Protein AF-A0A6G8PZM6-F1 (afdb_monomer_lite)

Structure (mmCIF, N/CA/C/O backbone):
data_AF-A0A6G8PZM6-F1
#
_entry.id   AF-A0A6G8PZM6-F1
#
loop_
_atom_site.group_PDB
_atom_site.id
_atom_site.type_symbol
_atom_site.label_atom_id
_atom_site.label_alt_id
_atom_site.label_comp_id
_atom_site.label_asym_id
_atom_site.label_entity_id
_atom_site.label_seq_id
_atom_site.pdbx_PDB_ins_code
_atom_site.Cartn_x
_atom_site.Cartn_y
_atom_site.Cartn_z
_atom_site.occupancy
_atom_site.B_iso_or_equiv
_atom_site.auth_seq_id
_atom_site.auth_comp_id
_atom_site.auth_asym_id
_atom_site.auth_atom_id
_atom_site.pdbx_PDB_model_num
ATOM 1 N N . MET A 1 1 ? 2.799 18.090 -0.932 1.00 78.00 1 MET A N 1
ATOM 2 C CA . MET A 1 1 ? 1.493 17.506 -0.540 1.00 78.00 1 MET A CA 1
ATOM 3 C C . MET A 1 1 ? 0.796 18.483 0.392 1.00 78.00 1 MET A C 1
ATOM 5 O O . MET A 1 1 ? 1.464 18.995 1.278 1.00 78.00 1 MET A O 1
ATOM 9 N N . SER A 1 2 ? -0.487 18.782 0.172 1.00 94.38 2 SER A N 1
ATOM 10 C CA . SER A 1 2 ? -1.232 19.732 1.012 1.00 94.38 2 SER A CA 1
ATOM 11 C C . SER A 1 2 ? -1.489 19.177 2.418 1.00 94.38 2 SER A C 1
ATOM 13 O O . SER A 1 2 ? -1.614 17.962 2.597 1.00 94.38 2 SER A O 1
ATOM 15 N N . ALA A 1 3 ? -1.631 20.070 3.402 1.00 94.19 3 ALA A N 1
ATOM 16 C CA . ALA A 1 3 ? -2.037 19.711 4.763 1.00 94.19 3 ALA A CA 1
ATOM 17 C C . ALA A 1 3 ? -3.367 18.932 4.781 1.00 94.19 3 ALA A C 1
ATOM 19 O O . ALA A 1 3 ? -3.469 17.903 5.440 1.00 94.19 3 ALA A O 1
ATOM 20 N N . ALA A 1 4 ? -4.340 19.341 3.960 1.00 95.38 4 ALA A N 1
ATOM 21 C CA . ALA A 1 4 ? -5.623 18.649 3.826 1.00 95.38 4 ALA A CA 1
ATOM 22 C C . ALA A 1 4 ? -5.487 17.188 3.357 1.00 95.38 4 ALA A C 1
ATOM 24 O O . ALA A 1 4 ? -6.208 16.313 3.829 1.00 95.38 4 ALA A O 1
ATOM 25 N N . ARG A 1 5 ? -4.540 16.896 2.452 1.00 93.56 5 ARG A N 1
ATOM 26 C CA . ARG A 1 5 ? -4.311 15.523 1.982 1.00 93.56 5 ARG A CA 1
ATOM 27 C C . ARG A 1 5 ? -3.643 14.671 3.059 1.00 93.56 5 ARG A C 1
ATOM 29 O O . ARG A 1 5 ? -4.024 13.518 3.226 1.00 93.56 5 ARG A O 1
ATOM 36 N N . ARG A 1 6 ? -2.704 15.255 3.813 1.00 93.19 6 ARG A N 1
ATOM 37 C CA . ARG A 1 6 ? -2.103 14.613 4.993 1.00 93.19 6 ARG A CA 1
ATOM 38 C C . ARG A 1 6 ? -3.173 14.247 6.023 1.00 93.19 6 ARG A C 1
ATOM 40 O O . ARG A 1 6 ? -3.200 13.107 6.472 1.00 93.19 6 ARG A O 1
ATOM 47 N N . GLU A 1 7 ? -4.060 15.179 6.357 1.00 94.56 7 GLU A N 1
ATOM 48 C CA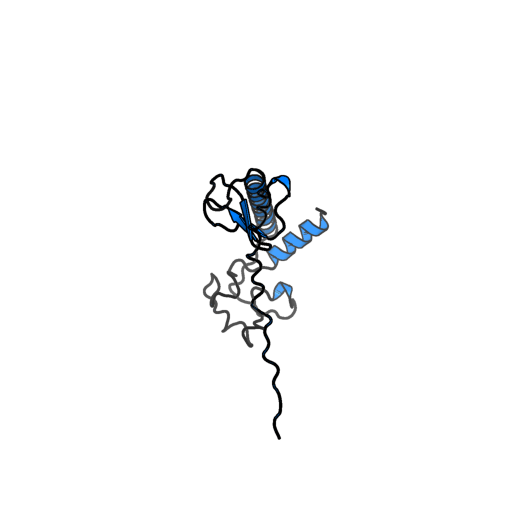 . GLU A 1 7 ? -5.126 14.947 7.339 1.00 94.56 7 GLU A CA 1
ATOM 49 C C . GLU A 1 7 ? -6.091 13.839 6.888 1.00 94.56 7 GLU A C 1
ATOM 51 O O . GLU A 1 7 ? -6.446 12.955 7.667 1.00 94.56 7 GLU A O 1
ATOM 56 N N . ALA A 1 8 ? -6.464 13.825 5.605 1.00 92.88 8 ALA A N 1
ATOM 57 C CA . ALA A 1 8 ? -7.317 12.780 5.044 1.00 92.88 8 ALA A CA 1
ATOM 58 C C . ALA A 1 8 ? -6.674 11.379 5.111 1.00 92.88 8 ALA A C 1
ATOM 60 O O . ALA A 1 8 ? -7.365 10.396 5.380 1.00 92.88 8 ALA A O 1
ATOM 61 N N . GLU A 1 9 ? -5.359 11.273 4.891 1.00 92.31 9 GLU A N 1
ATOM 62 C CA . GLU A 1 9 ? -4.617 10.011 5.017 1.00 92.31 9 GLU A CA 1
ATOM 63 C C . GLU A 1 9 ? -4.588 9.501 6.463 1.00 92.31 9 GLU A C 1
ATOM 65 O O . GLU A 1 9 ? -4.847 8.318 6.692 1.00 92.31 9 GLU A O 1
ATOM 70 N N . ILE A 1 10 ? -4.331 10.391 7.430 1.00 93.75 10 ILE A N 1
ATOM 71 C CA . ILE A 1 10 ? -4.345 10.064 8.866 1.00 93.75 10 ILE A CA 1
ATOM 72 C C . ILE A 1 10 ? -5.732 9.556 9.265 1.00 93.75 10 ILE A C 1
ATOM 74 O O . ILE A 1 10 ? -5.859 8.455 9.804 1.00 93.75 10 ILE A O 1
ATOM 78 N N . ARG A 1 11 ? -6.788 10.297 8.903 1.00 91.75 11 ARG A N 1
ATOM 79 C CA . ARG A 1 11 ? -8.176 9.917 9.197 1.00 91.75 11 ARG A CA 1
ATOM 80 C C . ARG A 1 11 ? -8.541 8.554 8.609 1.00 91.75 11 ARG A C 1
ATOM 82 O O . ARG A 1 11 ? -9.194 7.754 9.274 1.00 91.75 11 ARG A O 1
ATOM 89 N N . LYS A 1 12 ? -8.103 8.259 7.381 1.00 89.50 12 LYS A N 1
ATOM 90 C CA . LYS A 1 12 ? -8.333 6.952 6.749 1.00 89.50 12 LYS A CA 1
ATOM 91 C C . LYS A 1 12 ? -7.676 5.815 7.538 1.00 89.50 12 LYS A C 1
ATOM 93 O O . LYS A 1 12 ? -8.259 4.739 7.645 1.00 89.50 12 LYS A O 1
ATOM 98 N N . HIS A 1 13 ? -6.484 6.038 8.090 1.00 90.44 13 HIS A N 1
ATOM 99 C CA . HIS A 1 13 ? -5.798 5.035 8.902 1.00 90.44 13 HIS A CA 1
ATOM 100 C C . HIS A 1 13 ? -6.497 4.811 10.253 1.00 90.44 13 HIS A C 1
ATOM 102 O O . HIS A 1 13 ? -6.721 3.665 10.631 1.00 90.44 13 HIS A O 1
ATOM 108 N N . GLN A 1 14 ? -6.953 5.879 10.918 1.00 91.56 14 GLN A N 1
ATOM 109 C CA . GLN A 1 14 ? -7.739 5.800 12.163 1.00 91.56 14 GLN A CA 1
ATOM 110 C C . GLN A 1 14 ? -9.046 5.007 12.019 1.00 91.56 14 GLN A C 1
ATOM 112 O O . GLN A 1 14 ? -9.564 4.459 12.987 1.00 91.56 14 GLN A O 1
ATOM 117 N N . GLN A 1 15 ? -9.603 4.931 10.811 1.00 87.50 15 GLN A N 1
ATOM 118 C CA . GLN A 1 15 ? -10.837 4.190 10.544 1.00 87.50 15 GLN A CA 1
ATOM 119 C C . GLN A 1 15 ? -10.610 2.699 10.262 1.00 87.50 15 GLN A C 1
ATOM 121 O O . GLN A 1 15 ? -11.580 1.964 10.078 1.00 87.50 15 GLN A O 1
ATOM 126 N N . LYS A 1 16 ? -9.356 2.235 10.230 1.00 87.44 16 LYS A N 1
ATOM 127 C CA . LYS A 1 16 ? -9.013 0.838 9.971 1.00 87.44 16 LYS A CA 1
ATOM 128 C C . LYS A 1 16 ? -8.702 0.118 11.280 1.00 87.44 16 LYS A C 1
ATOM 130 O O . LYS A 1 16 ? -7.815 0.522 12.022 1.00 87.44 16 LYS A O 1
ATOM 135 N N . CYS A 1 17 ? -9.400 -0.984 11.539 1.00 91.19 17 CYS A N 1
ATOM 136 C CA . CYS A 1 17 ? -9.108 -1.824 12.699 1.00 91.19 17 CYS A CA 1
ATOM 137 C C . CYS A 1 17 ? -7.704 -2.458 12.590 1.00 91.19 17 CYS A C 1
ATOM 139 O O . CYS A 1 17 ? -7.363 -3.040 11.558 1.00 91.19 17 CYS A O 1
ATOM 141 N N . LEU A 1 18 ? -6.918 -2.414 13.667 1.00 92.50 18 LEU A N 1
ATOM 142 C CA . LEU A 1 18 ? -5.561 -2.972 13.768 1.00 92.50 18 LEU A CA 1
ATOM 143 C C . LEU A 1 18 ? -5.519 -4.504 13.653 1.00 92.50 18 LEU A C 1
ATOM 145 O O . LEU A 1 18 ? -4.511 -5.079 13.237 1.00 92.50 18 LEU A O 1
ATOM 149 N N . ASN A 1 19 ? -6.634 -5.169 13.963 1.00 93.81 19 ASN A N 1
ATOM 150 C CA . ASN A 1 19 ? -6.769 -6.618 13.828 1.00 93.81 19 ASN A CA 1
ATOM 151 C C . ASN A 1 19 ? -7.076 -7.064 12.389 1.00 93.81 19 ASN A C 1
ATOM 153 O O . ASN A 1 19 ? -6.992 -8.256 12.089 1.00 93.81 19 ASN A O 1
ATOM 157 N N . PHE A 1 20 ? -7.417 -6.137 11.487 1.00 92.00 20 PHE A N 1
ATOM 158 C CA . PHE A 1 20 ? -7.705 -6.456 10.091 1.00 92.00 20 PHE A CA 1
ATOM 159 C C . PHE A 1 20 ? -6.424 -6.794 9.317 1.00 92.00 20 PHE A C 1
ATOM 161 O O . PHE A 1 20 ? -5.548 -5.949 9.131 1.00 92.00 20 PHE A O 1
ATOM 168 N N . ASN A 1 21 ? -6.342 -8.024 8.811 1.00 93.00 21 ASN A N 1
ATOM 169 C CA . ASN A 1 21 ? -5.194 -8.566 8.073 1.00 93.00 21 ASN A CA 1
ATOM 170 C C . ASN A 1 21 ? -5.480 -8.796 6.575 1.00 93.00 21 ASN A C 1
ATOM 172 O O . ASN A 1 21 ? -4.573 -9.194 5.849 1.00 93.00 21 ASN A O 1
ATOM 176 N N . GLY A 1 22 ? -6.693 -8.500 6.096 1.00 87.88 22 GLY A N 1
ATOM 177 C CA . GLY A 1 22 ? -7.063 -8.561 4.678 1.00 87.88 22 GLY A CA 1
ATOM 178 C C . GLY A 1 22 ? -8.259 -9.470 4.409 1.00 87.88 22 GLY A C 1
ATOM 179 O O . GLY A 1 22 ? -8.448 -10.463 5.098 1.00 87.88 22 GLY A O 1
ATOM 180 N N . ILE A 1 23 ? -9.035 -9.140 3.372 1.00 84.12 23 ILE A N 1
ATOM 181 C CA . ILE A 1 23 ? -10.282 -9.839 2.998 1.00 84.12 23 ILE A CA 1
ATOM 182 C C . ILE A 1 23 ? -10.087 -11.276 2.494 1.00 84.12 23 ILE A C 1
ATOM 184 O O . ILE A 1 23 ? -11.058 -12.005 2.366 1.00 84.12 23 ILE A O 1
ATOM 188 N N . MET A 1 24 ? -8.853 -11.648 2.149 1.00 86.12 24 MET A N 1
ATOM 189 C CA . MET A 1 24 ? -8.517 -12.979 1.631 1.00 86.12 24 MET A CA 1
ATOM 190 C C . MET A 1 24 ? -8.237 -13.993 2.746 1.00 86.12 24 MET A C 1
ATOM 192 O O . MET A 1 24 ? -8.039 -15.163 2.446 1.00 86.12 24 MET A O 1
ATOM 196 N N . ASN A 1 25 ? -8.150 -13.546 4.002 1.00 89.06 25 ASN A N 1
ATOM 197 C CA . ASN A 1 25 ? -8.035 -14.441 5.150 1.00 89.06 25 ASN A CA 1
ATOM 198 C C . ASN A 1 25 ? -9.436 -14.725 5.679 1.00 89.06 25 ASN A C 1
ATOM 200 O O . ASN A 1 25 ? -10.258 -13.817 5.671 1.00 89.06 25 ASN A O 1
ATOM 204 N N . ASP A 1 26 ? -9.675 -15.914 6.222 1.00 89.81 26 ASP A N 1
ATOM 205 C CA . ASP A 1 26 ? -10.975 -16.249 6.824 1.00 89.81 26 ASP A CA 1
ATOM 206 C C . ASP A 1 26 ? -11.176 -15.547 8.178 1.00 89.81 26 ASP A C 1
ATOM 208 O O . ASP A 1 26 ? -12.295 -15.259 8.600 1.00 89.81 26 ASP A O 1
ATOM 212 N N . ARG A 1 27 ? -10.069 -15.238 8.870 1.00 92.38 27 ARG A N 1
ATOM 213 C CA . ARG A 1 27 ? -10.070 -14.677 10.226 1.00 92.38 27 ARG A CA 1
ATOM 214 C C . ARG A 1 27 ? -9.159 -13.471 10.374 1.00 92.38 27 ARG A C 1
ATOM 216 O O . ARG A 1 27 ? -8.075 -13.397 9.787 1.00 92.38 27 ARG A O 1
ATOM 223 N N . CYS A 1 28 ? -9.561 -12.561 11.256 1.00 93.25 28 CYS A N 1
ATOM 224 C CA . CYS A 1 28 ? -8.721 -11.449 11.691 1.00 93.25 28 CYS A CA 1
ATOM 225 C C . CYS A 1 28 ? -7.681 -11.888 12.740 1.00 93.25 28 CYS A C 1
ATOM 227 O O . CYS A 1 28 ? -7.720 -13.003 13.258 1.00 93.25 28 CYS A O 1
ATOM 229 N N . ARG A 1 29 ? -6.770 -10.983 13.123 1.00 94.94 29 ARG A N 1
ATOM 230 C CA . ARG A 1 29 ? -5.738 -11.257 14.148 1.00 94.94 29 ARG A CA 1
ATOM 231 C C . ARG A 1 29 ? -6.294 -11.534 15.548 1.00 94.94 29 ARG A C 1
ATOM 233 O O . ARG A 1 29 ? -5.620 -12.182 16.336 1.00 94.94 29 ARG A O 1
ATOM 240 N N . ALA A 1 30 ? -7.509 -11.076 15.845 1.00 94.31 30 ALA A N 1
ATOM 241 C CA . ALA A 1 30 ? -8.212 -11.382 17.092 1.00 94.31 30 ALA A CA 1
ATOM 242 C C . ALA A 1 30 ? -9.005 -12.705 17.029 1.00 94.31 30 ALA A C 1
ATOM 244 O O . ALA A 1 30 ? -9.769 -12.999 17.940 1.00 94.31 30 ALA A O 1
ATOM 245 N N . GLY A 1 31 ? -8.869 -13.484 15.947 1.00 93.25 31 GLY A N 1
ATOM 246 C CA . GLY A 1 31 ? -9.537 -14.777 15.783 1.00 93.25 31 GLY A CA 1
ATOM 247 C C . GLY A 1 31 ? -10.997 -14.701 15.334 1.00 93.25 31 GLY A C 1
ATOM 248 O O . GLY A 1 31 ? -11.627 -15.745 15.199 1.00 93.25 31 GLY A O 1
ATOM 249 N N . ILE A 1 32 ? -11.524 -13.499 15.074 1.00 88.44 32 ILE A N 1
ATOM 250 C CA . ILE A 1 32 ? -12.894 -13.316 14.584 1.00 88.44 32 ILE A CA 1
ATOM 251 C C . ILE A 1 32 ? -12.989 -13.800 13.147 1.00 88.44 32 ILE A C 1
ATOM 253 O O . ILE A 1 32 ? -12.242 -13.324 12.285 1.00 88.44 32 ILE A O 1
ATOM 257 N N . ASP A 1 33 ? -13.941 -14.696 12.924 1.00 88.25 33 ASP A N 1
ATOM 258 C CA . ASP A 1 33 ? -14.320 -15.190 11.614 1.00 88.25 33 ASP A CA 1
ATOM 259 C C . ASP A 1 33 ? -15.095 -14.122 10.840 1.00 88.25 33 ASP A C 1
ATOM 261 O O . ASP A 1 33 ? -16.055 -13.516 11.332 1.00 88.25 33 ASP A O 1
ATOM 265 N N . TYR A 1 34 ? -14.622 -13.821 9.637 1.00 84.31 34 TYR A N 1
ATOM 266 C CA . TYR A 1 34 ? -15.241 -12.808 8.801 1.00 84.31 34 TYR A CA 1
ATOM 267 C C . TYR A 1 34 ? -16.595 -13.252 8.256 1.00 84.31 34 TYR A C 1
ATOM 269 O O . TYR A 1 34 ? -17.445 -12.391 8.024 1.00 84.31 34 TYR A O 1
ATOM 277 N N . ASP A 1 35 ? -16.824 -14.553 8.103 1.00 82.50 35 ASP A N 1
ATOM 278 C CA . ASP A 1 35 ? -18.036 -15.102 7.498 1.00 82.50 35 ASP A CA 1
ATOM 279 C C . ASP A 1 35 ? -19.194 -15.088 8.492 1.00 82.50 35 ASP A C 1
ATOM 281 O O . ASP A 1 35 ? -20.324 -14.778 8.119 1.00 82.50 35 ASP A O 1
ATOM 285 N N . GLU A 1 36 ? -18.898 -15.309 9.773 1.00 80.88 36 GLU A N 1
ATOM 286 C CA . GLU A 1 36 ? -19.879 -15.203 10.859 1.00 80.88 36 GLU A CA 1
ATOM 287 C C . GLU A 1 36 ? -20.369 -13.761 11.068 1.00 80.88 36 GLU A C 1
ATOM 289 O O . GLU A 1 36 ? -21.509 -13.531 11.468 1.00 80.88 36 GLU A O 1
ATOM 294 N N . GLN A 1 37 ? -19.509 -12.772 10.804 1.00 73.31 37 GLN A N 1
ATOM 295 C CA . GLN A 1 37 ? -19.798 -11.358 11.065 1.00 73.31 37 GLN A CA 1
ATOM 296 C C . GLN A 1 37 ? -20.362 -10.618 9.854 1.00 73.31 37 GLN A C 1
ATOM 298 O O . GLN A 1 37 ? -21.194 -9.717 9.989 1.00 73.31 37 GLN A O 1
ATOM 303 N N . ALA A 1 38 ? -19.885 -10.950 8.658 1.00 66.62 38 ALA A N 1
ATOM 304 C CA . ALA A 1 38 ? -20.310 -10.300 7.437 1.00 66.62 38 ALA A CA 1
ATOM 305 C C . ALA A 1 38 ? -21.499 -11.046 6.842 1.00 66.62 38 ALA A C 1
ATOM 307 O O . ALA A 1 38 ? -21.361 -11.788 5.877 1.00 66.62 38 ALA A O 1
ATOM 308 N N . GLY A 1 39 ? -22.687 -10.820 7.405 1.00 62.56 39 GLY A N 1
ATOM 309 C CA . GLY A 1 39 ? -23.922 -11.309 6.799 1.00 62.56 39 GLY A CA 1
ATOM 310 C C . GLY A 1 39 ? -23.987 -10.925 5.312 1.00 62.56 39 GLY A C 1
ATOM 311 O O . GLY A 1 39 ? -23.944 -9.740 4.972 1.00 62.56 39 GLY A O 1
ATOM 312 N N . GLY A 1 40 ? -24.062 -11.926 4.432 1.00 67.44 40 GLY A N 1
ATOM 313 C CA . GLY A 1 40 ? -24.143 -11.753 2.980 1.00 67.44 40 GLY A CA 1
ATOM 314 C C . GLY A 1 40 ? -23.097 -12.551 2.184 1.00 67.44 40 GLY A C 1
ATOM 315 O O . GLY A 1 40 ? -22.229 -13.209 2.752 1.00 67.44 40 GLY A O 1
ATOM 316 N N . PRO A 1 41 ? -23.179 -12.521 0.842 1.00 66.94 41 PRO A N 1
ATOM 317 C CA . PRO A 1 41 ? -22.253 -13.238 -0.029 1.00 66.94 41 PRO A CA 1
ATOM 318 C C . PRO A 1 41 ? -20.840 -12.616 -0.003 1.00 66.94 41 PRO A C 1
ATOM 320 O O . PRO A 1 41 ? -20.715 -11.406 0.203 1.00 66.94 41 PRO A O 1
ATOM 323 N N . PRO A 1 42 ? -19.772 -13.390 -0.293 1.00 64.81 42 PRO A N 1
ATOM 324 C CA . PRO A 1 42 ? -18.369 -12.960 -0.198 1.00 64.81 42 PRO A CA 1
ATOM 325 C C . PRO A 1 42 ? -18.042 -11.602 -0.836 1.00 64.81 42 PRO A C 1
ATOM 327 O O . PRO A 1 42 ? -17.298 -10.813 -0.260 1.00 64.81 42 PRO A O 1
ATOM 330 N N . ALA A 1 43 ? -18.639 -11.296 -1.991 1.00 62.12 43 ALA A N 1
ATOM 331 C CA . ALA A 1 43 ? -18.408 -10.053 -2.732 1.00 62.12 43 ALA A CA 1
ATOM 332 C C . ALA A 1 43 ? -18.997 -8.792 -2.062 1.00 62.12 43 ALA A C 1
ATOM 334 O O . ALA A 1 43 ? -18.620 -7.678 -2.415 1.00 62.12 43 ALA A O 1
ATOM 335 N N . LEU A 1 44 ? -19.917 -8.960 -1.109 1.00 63.41 44 LEU A N 1
ATOM 336 C CA . LEU A 1 44 ? -20.623 -7.883 -0.405 1.00 63.41 44 LEU A CA 1
ATOM 337 C C . LEU A 1 44 ? -20.426 -7.963 1.115 1.00 63.41 44 LEU A C 1
ATOM 339 O O . LEU A 1 44 ? -21.192 -7.353 1.865 1.00 63.41 44 LEU A O 1
ATOM 343 N N . LYS A 1 45 ? -19.412 -8.709 1.579 1.00 67.38 45 LYS A N 1
ATOM 344 C CA . LYS A 1 45 ? -19.114 -8.861 3.004 1.00 67.38 45 LYS A CA 1
ATOM 345 C C . LYS A 1 45 ? -18.821 -7.500 3.633 1.00 67.38 45 LYS A C 1
ATOM 347 O O . LYS A 1 45 ? -17.759 -6.903 3.453 1.00 67.38 45 LYS A O 1
ATOM 352 N N . LYS A 1 46 ? -19.792 -7.005 4.397 1.00 67.94 46 LYS A N 1
ATOM 353 C CA . LYS A 1 46 ? -19.695 -5.770 5.174 1.00 67.94 46 LYS A CA 1
ATOM 354 C C . LYS A 1 46 ? -18.951 -6.053 6.473 1.00 67.94 46 LYS A C 1
ATOM 356 O O . LYS A 1 46 ? -19.556 -6.283 7.514 1.00 67.94 46 LYS A O 1
ATOM 361 N N . LEU A 1 47 ? -17.625 -6.083 6.388 1.00 73.25 47 LEU A N 1
ATOM 362 C CA . LEU A 1 47 ? -16.781 -6.417 7.529 1.00 73.25 47 LEU A CA 1
ATOM 363 C C . LEU A 1 47 ? -16.836 -5.305 8.584 1.00 73.25 47 LEU A C 1
ATOM 365 O O . LEU A 1 47 ? -16.518 -4.161 8.250 1.00 73.25 47 LEU A O 1
ATOM 369 N N . PRO A 1 48 ? -17.123 -5.617 9.862 1.00 67.69 48 PRO A N 1
ATOM 370 C CA . PRO A 1 48 ? -17.144 -4.636 10.951 1.00 67.69 48 PRO A CA 1
ATOM 371 C C . PRO A 1 48 ? -15.873 -3.791 11.043 1.00 67.69 48 PRO A C 1
ATOM 373 O O . PRO A 1 48 ? -15.921 -2.597 11.325 1.00 67.69 48 PRO A O 1
ATOM 376 N N . CYS A 1 49 ? -14.730 -4.395 10.708 1.00 74.56 49 CYS A N 1
ATOM 377 C CA . CYS A 1 49 ? -13.425 -3.741 10.661 1.00 74.56 49 CYS A CA 1
ATOM 378 C C . CYS A 1 49 ? -13.295 -2.636 9.594 1.00 74.56 49 CYS A C 1
ATOM 380 O O . CYS A 1 49 ? -12.321 -1.884 9.633 1.00 74.56 49 CYS A O 1
ATOM 382 N N . LEU A 1 50 ? -14.227 -2.573 8.637 1.00 69.50 50 LEU A N 1
ATOM 383 C CA . LEU A 1 50 ? -14.281 -1.614 7.530 1.00 69.50 50 LEU A CA 1
ATOM 384 C C . LEU A 1 50 ? -15.546 -0.733 7.573 1.00 69.50 50 LEU A C 1
ATOM 386 O O . LEU A 1 50 ? -15.615 0.256 6.841 1.00 69.50 50 LEU A O 1
ATOM 390 N N . LEU A 1 51 ? -16.530 -1.060 8.426 1.00 65.75 51 LEU A N 1
ATOM 391 C CA . LEU A 1 51 ? -17.847 -0.411 8.456 1.00 65.75 51 LEU A CA 1
ATOM 392 C C . LEU A 1 51 ? -17.783 1.080 8.810 1.00 65.75 51 LEU A C 1
ATOM 394 O O . LEU A 1 51 ? -18.485 1.864 8.182 1.00 65.75 51 LEU A O 1
ATOM 398 N N . ARG A 1 52 ? -16.868 1.519 9.689 1.00 62.56 52 ARG A N 1
ATOM 399 C CA . ARG A 1 52 ? -16.694 2.956 10.004 1.00 62.56 52 ARG A CA 1
ATOM 400 C C . ARG A 1 52 ? -16.345 3.832 8.793 1.00 62.56 52 ARG A C 1
ATOM 402 O O . ARG A 1 52 ? -16.556 5.040 8.851 1.00 62.56 52 ARG A O 1
ATOM 409 N N . MET A 1 53 ? -15.801 3.253 7.719 1.00 60.22 53 MET A N 1
ATOM 410 C CA . MET A 1 53 ? -15.509 3.983 6.479 1.00 60.22 53 MET A CA 1
ATOM 411 C C . MET A 1 53 ? -16.701 4.042 5.518 1.00 60.22 53 MET A C 1
ATOM 413 O O . MET A 1 53 ? -16.733 4.922 4.663 1.00 60.22 53 MET A O 1
ATOM 417 N N . GLN A 1 54 ? -17.624 3.082 5.599 1.00 65.19 54 GLN A N 1
ATOM 418 C CA . GLN A 1 54 ? -18.668 2.878 4.589 1.00 65.19 54 GLN A CA 1
ATOM 419 C C . GLN A 1 54 ? -20.063 3.256 5.086 1.00 65.19 54 GLN A C 1
ATOM 421 O O . GLN A 1 54 ? -20.890 3.677 4.286 1.00 65.19 54 GLN A O 1
ATOM 426 N N . ASP A 1 55 ? -20.326 3.082 6.380 1.00 67.31 55 ASP A N 1
ATOM 427 C CA . ASP A 1 55 ? -21.652 3.230 6.967 1.00 67.31 55 ASP A CA 1
ATOM 428 C C . ASP A 1 55 ? -21.518 3.505 8.481 1.00 67.31 55 ASP A C 1
ATOM 430 O O . ASP A 1 55 ? -21.474 2.567 9.283 1.00 67.31 55 ASP A O 1
ATOM 434 N N . PRO A 1 56 ? -21.353 4.778 8.891 1.00 64.12 56 PRO A N 1
ATOM 435 C CA . PRO A 1 56 ? -21.151 5.137 10.295 1.00 64.12 56 PRO A CA 1
ATOM 436 C C . PRO A 1 56 ? -22.357 4.799 11.185 1.00 64.12 56 PRO A C 1
ATOM 438 O O . PRO A 1 56 ? -22.167 4.599 12.385 1.00 64.12 56 PRO A O 1
ATOM 441 N N . ASP A 1 57 ? -23.554 4.681 10.604 1.00 62.22 57 ASP A N 1
ATOM 442 C CA . ASP A 1 57 ? -24.803 4.394 11.319 1.00 62.22 57 ASP A CA 1
ATOM 443 C C . ASP A 1 57 ? -25.026 2.887 11.520 1.00 62.22 57 ASP A C 1
ATOM 445 O O . ASP A 1 57 ? -25.775 2.457 12.399 1.00 62.22 57 ASP A O 1
ATOM 449 N N . ARG A 1 58 ? -24.326 2.046 10.749 1.00 62.28 58 ARG A N 1
ATOM 450 C CA . ARG A 1 58 ? -24.411 0.585 10.831 1.00 62.28 58 ARG A CA 1
ATOM 451 C C . ARG A 1 58 ? -23.299 0.036 11.713 1.00 62.28 58 ARG A C 1
ATOM 453 O O . ARG A 1 58 ? -22.363 -0.627 11.265 1.00 62.28 58 ARG A O 1
ATOM 460 N N . ALA A 1 59 ? -23.415 0.308 13.006 1.00 54.28 59 ALA A N 1
ATOM 461 C CA . ALA A 1 59 ? -22.505 -0.206 14.015 1.00 54.28 59 ALA A CA 1
ATOM 462 C C . ALA A 1 59 ? -22.776 -1.696 14.294 1.00 54.28 59 ALA A C 1
ATOM 464 O O . ALA A 1 59 ? -23.357 -2.051 15.317 1.00 54.28 59 ALA A O 1
ATOM 465 N N . VAL A 1 60 ? -22.307 -2.601 13.426 1.00 61.12 60 VAL A N 1
ATOM 466 C CA . VAL A 1 60 ? -21.947 -3.934 13.933 1.00 61.12 60 VAL A CA 1
ATOM 467 C C . VAL A 1 60 ? -20.702 -3.719 14.786 1.00 61.12 60 VAL A C 1
ATOM 469 O O . VAL A 1 60 ? -19.585 -3.602 14.279 1.00 61.12 60 VAL A O 1
ATOM 472 N N . ALA A 1 61 ? -20.918 -3.539 16.086 1.00 69.88 61 ALA A N 1
ATOM 473 C CA . ALA A 1 61 ? -19.857 -3.317 17.049 1.00 69.88 61 ALA A CA 1
ATOM 474 C C . ALA A 1 61 ? -19.117 -4.640 17.270 1.00 69.88 61 ALA A C 1
ATOM 476 O O . ALA A 1 61 ? -19.522 -5.479 18.067 1.00 69.88 61 ALA A O 1
ATOM 477 N N . CYS A 1 62 ? -18.031 -4.841 16.528 1.00 80.62 62 CYS A N 1
ATOM 478 C CA . CYS A 1 62 ? -17.095 -5.917 16.813 1.00 80.62 62 CYS A CA 1
ATOM 479 C C . CYS A 1 62 ? -16.399 -5.614 18.158 1.00 80.62 62 CYS A C 1
ATOM 481 O O . CYS A 1 62 ? -15.709 -4.595 18.252 1.00 80.62 62 CYS A O 1
ATOM 483 N N . PRO A 1 63 ? -16.548 -6.464 19.192 1.00 82.81 63 PRO A N 1
ATOM 484 C CA . PRO A 1 63 ? -16.010 -6.188 20.527 1.00 82.81 63 PRO A CA 1
ATOM 485 C C . PRO A 1 63 ? -14.477 -6.204 20.561 1.00 82.81 63 PRO A C 1
ATOM 487 O O . PRO A 1 63 ? -13.869 -5.566 21.412 1.00 82.81 63 PRO A O 1
ATOM 490 N N . SER A 1 64 ? -13.840 -6.892 19.611 1.00 89.25 64 SER A N 1
ATOM 491 C CA . SER A 1 64 ? -12.380 -6.917 19.457 1.00 89.25 64 SER A CA 1
ATOM 492 C C . SER A 1 64 ? -11.869 -5.869 18.463 1.00 89.25 64 SER A C 1
ATOM 494 O O . SER A 1 64 ? -10.722 -5.951 18.013 1.00 89.25 64 SER A O 1
ATOM 496 N N . ALA A 1 65 ? -12.703 -4.910 18.048 1.00 87.69 65 ALA A N 1
ATOM 497 C CA . ALA A 1 65 ? -12.263 -3.839 17.169 1.00 87.69 65 ALA A CA 1
ATOM 498 C C . ALA A 1 65 ? -11.367 -2.863 17.937 1.00 87.69 65 ALA A C 1
ATOM 500 O O . ALA A 1 65 ? -11.791 -2.240 18.906 1.00 87.69 65 ALA A O 1
ATOM 501 N N . HIS A 1 66 ? -10.137 -2.703 17.461 1.00 90.94 66 HIS A N 1
ATOM 502 C CA . HIS A 1 66 ? -9.176 -1.754 18.005 1.00 90.94 66 HIS A CA 1
ATOM 503 C C . HIS A 1 66 ? -8.711 -0.836 16.880 1.00 90.94 66 HIS A C 1
ATOM 505 O O . HIS A 1 66 ? -8.298 -1.320 15.826 1.00 90.94 66 HIS A O 1
ATOM 511 N N . TYR A 1 67 ? -8.822 0.473 17.078 1.00 90.88 67 TYR A N 1
ATOM 512 C CA . TYR A 1 67 ? -8.500 1.484 16.074 1.00 90.88 67 TYR A CA 1
ATOM 513 C C . TYR A 1 67 ? -7.301 2.298 16.548 1.00 90.88 67 TYR A C 1
ATOM 515 O O . TYR A 1 67 ? -7.240 2.593 17.741 1.00 90.88 67 TYR A O 1
ATOM 523 N N . PRO A 1 68 ? -6.377 2.668 15.646 1.00 93.12 68 PRO A N 1
ATOM 524 C CA . PRO A 1 68 ? -5.198 3.407 16.051 1.00 93.12 68 PRO A CA 1
ATOM 525 C C . PRO A 1 68 ? -5.566 4.815 16.515 1.00 93.12 68 PRO A C 1
ATOM 527 O O . PRO A 1 68 ? -6.493 5.442 15.981 1.00 93.12 68 PRO A O 1
ATOM 530 N N . THR A 1 69 ? -4.809 5.334 17.479 1.00 96.00 69 THR A N 1
ATOM 53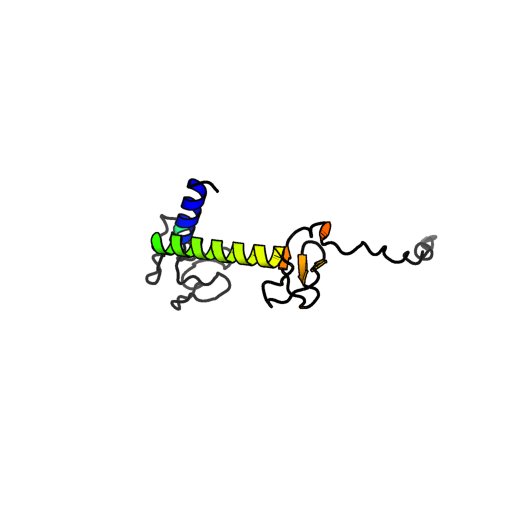1 C CA . THR A 1 69 ? -4.897 6.742 17.868 1.00 96.00 69 THR A CA 1
ATOM 532 C C . THR A 1 69 ? -4.414 7.647 16.732 1.00 96.00 69 THR A C 1
ATOM 534 O O . THR A 1 69 ? -3.910 7.199 15.696 1.00 96.00 69 THR A O 1
ATOM 537 N N . ARG A 1 70 ? -4.595 8.963 16.891 1.00 95.69 70 ARG A N 1
ATOM 538 C CA . ARG A 1 70 ? -4.072 9.931 15.919 1.00 95.69 70 ARG A CA 1
ATOM 539 C C . ARG A 1 70 ? -2.551 9.847 15.836 1.00 95.69 70 ARG A C 1
ATOM 541 O O . ARG A 1 70 ? -2.009 9.804 14.737 1.00 95.69 70 ARG A O 1
ATOM 548 N N . GLU A 1 71 ? -1.898 9.783 16.987 1.00 97.62 71 GLU A N 1
ATOM 549 C CA . GLU A 1 71 ? -0.448 9.707 17.129 1.00 97.62 71 GLU A CA 1
ATOM 550 C C . GLU A 1 71 ? 0.095 8.433 16.468 1.00 97.62 71 GLU A C 1
ATOM 552 O O . GLU A 1 71 ? 1.051 8.496 15.698 1.00 97.62 71 GLU A O 1
ATOM 557 N N . GLU A 1 72 ? -0.560 7.287 16.679 1.00 96.75 72 GLU A N 1
ATOM 558 C CA . GLU A 1 72 ? -0.193 6.024 16.026 1.00 96.75 72 GLU A CA 1
ATOM 559 C C . GLU A 1 72 ? -0.367 6.093 14.500 1.00 96.75 72 GLU A C 1
ATOM 561 O O . GLU A 1 72 ? 0.497 5.640 13.745 1.00 96.75 72 GLU A O 1
ATOM 566 N N . ALA A 1 73 ? -1.461 6.695 14.023 1.00 95.38 73 ALA A N 1
ATOM 567 C CA . ALA A 1 73 ? -1.712 6.877 12.596 1.00 95.38 73 ALA A CA 1
ATOM 568 C C . ALA A 1 73 ? -0.700 7.831 11.932 1.00 95.38 73 ALA A C 1
ATOM 570 O O . ALA A 1 73 ? -0.285 7.609 10.789 1.00 95.38 73 ALA A O 1
ATOM 571 N N . GLU A 1 74 ? -0.289 8.885 12.638 1.00 96.81 74 GLU A N 1
ATOM 572 C CA . GLU A 1 74 ? 0.758 9.809 12.200 1.00 96.81 74 GLU A CA 1
ATOM 573 C C . GLU A 1 74 ? 2.120 9.110 12.128 1.00 96.81 74 GLU A C 1
ATOM 575 O O . GLU A 1 74 ? 2.771 9.173 11.079 1.00 96.81 74 GLU A O 1
ATOM 580 N N . ALA A 1 75 ? 2.497 8.367 13.171 1.00 96.81 75 ALA A N 1
ATOM 581 C CA . ALA A 1 75 ? 3.733 7.589 13.207 1.00 96.81 75 ALA A CA 1
ATOM 582 C C . ALA A 1 75 ? 3.791 6.556 12.069 1.00 96.81 75 ALA A C 1
ATOM 584 O O . ALA A 1 75 ? 4.783 6.489 11.337 1.00 96.81 75 ALA A O 1
ATOM 585 N N . TRP A 1 76 ? 2.699 5.817 11.836 1.00 94.88 76 TRP A N 1
ATOM 586 C CA . TRP A 1 76 ? 2.607 4.854 10.735 1.00 94.88 76 TRP A CA 1
ATOM 587 C C . TRP A 1 76 ? 2.807 5.514 9.367 1.00 94.88 76 TRP A C 1
ATOM 589 O O . TRP A 1 76 ? 3.467 4.965 8.478 1.00 94.88 76 TRP A O 1
ATOM 599 N N . ARG A 1 77 ? 2.239 6.708 9.173 1.00 94.50 77 ARG A N 1
ATOM 600 C CA . ARG A 1 77 ? 2.380 7.458 7.923 1.00 94.50 77 ARG A CA 1
ATOM 601 C C . ARG A 1 77 ? 3.815 7.929 7.717 1.00 94.50 77 ARG A C 1
ATOM 603 O O . ARG A 1 77 ? 4.307 7.872 6.588 1.00 94.50 77 ARG A O 1
ATOM 610 N N . GLU A 1 78 ? 4.466 8.429 8.760 1.00 96.12 78 GLU A N 1
ATOM 611 C CA . GLU A 1 78 ? 5.858 8.878 8.696 1.00 96.12 78 GLU A CA 1
ATOM 612 C C . GLU A 1 78 ? 6.803 7.719 8.382 1.00 96.12 78 GLU A C 1
ATOM 614 O O . GLU A 1 78 ? 7.615 7.828 7.460 1.00 96.12 78 GLU A O 1
ATOM 619 N N . GLU A 1 79 ? 6.621 6.581 9.050 1.00 96.25 79 GLU A N 1
ATOM 620 C CA . GLU A 1 79 ? 7.344 5.345 8.760 1.00 96.25 79 GLU A CA 1
ATOM 621 C C . GLU A 1 79 ? 7.104 4.865 7.322 1.00 96.25 79 GLU A C 1
ATOM 623 O O . GLU A 1 79 ? 8.052 4.626 6.575 1.00 96.25 79 GLU A O 1
ATOM 628 N N . SER A 1 80 ? 5.846 4.803 6.882 1.00 93.94 80 SER A N 1
ATOM 629 C CA . SER A 1 80 ? 5.508 4.404 5.510 1.00 93.94 80 SER A CA 1
ATOM 630 C C . SER A 1 80 ? 6.122 5.349 4.474 1.00 93.94 80 SER A C 1
ATOM 632 O O . SER A 1 80 ? 6.639 4.910 3.448 1.00 93.94 80 SER A O 1
ATOM 634 N N . SER A 1 81 ? 6.116 6.655 4.749 1.00 93.81 81 SER A N 1
ATOM 635 C CA . SER A 1 81 ? 6.729 7.668 3.882 1.00 93.81 81 SER A CA 1
ATOM 636 C C . SER A 1 81 ? 8.251 7.539 3.842 1.00 93.81 81 SER A C 1
ATOM 638 O O . SER A 1 81 ? 8.863 7.800 2.807 1.00 93.81 81 SER A O 1
ATOM 640 N N . ARG A 1 82 ? 8.880 7.145 4.954 1.00 96.88 82 ARG A N 1
ATOM 641 C CA . ARG A 1 82 ? 10.306 6.815 5.003 1.00 96.88 82 ARG A CA 1
ATOM 642 C C . ARG A 1 82 ? 10.603 5.595 4.127 1.00 96.88 82 ARG A C 1
ATOM 644 O O . ARG A 1 82 ? 11.394 5.731 3.202 1.00 96.88 82 ARG A O 1
ATOM 651 N N . HIS A 1 83 ? 9.895 4.481 4.314 1.00 94.69 83 HIS A N 1
ATOM 652 C CA . HIS A 1 83 ? 10.113 3.265 3.518 1.00 94.69 83 HIS A CA 1
ATOM 653 C C . HIS A 1 83 ? 9.862 3.476 2.018 1.00 94.69 83 HIS A C 1
ATOM 655 O O . HIS A 1 83 ? 10.621 2.973 1.195 1.00 94.69 83 HIS A O 1
ATOM 661 N N . ILE A 1 84 ? 8.839 4.249 1.632 1.00 94.56 84 ILE A N 1
ATOM 662 C CA . ILE A 1 84 ? 8.591 4.575 0.216 1.00 94.56 84 ILE A CA 1
ATOM 663 C C . ILE A 1 84 ? 9.748 5.392 -0.373 1.00 94.56 84 ILE A C 1
ATOM 665 O O . ILE A 1 84 ? 10.133 5.150 -1.516 1.00 94.56 84 ILE A O 1
ATOM 669 N N . ARG A 1 85 ? 10.304 6.350 0.383 1.00 95.50 85 ARG A N 1
ATOM 670 C CA . ARG A 1 85 ? 11.463 7.140 -0.064 1.00 95.50 85 ARG A CA 1
ATOM 671 C C . ARG A 1 85 ? 12.704 6.273 -0.223 1.00 95.50 85 ARG A C 1
ATOM 673 O O . ARG A 1 85 ? 13.297 6.295 -1.293 1.00 95.50 85 ARG A O 1
ATOM 680 N N . GLU A 1 86 ? 13.033 5.466 0.781 1.00 94.81 86 GLU A N 1
ATOM 681 C CA . GLU A 1 86 ? 14.167 4.534 0.731 1.00 94.81 86 GLU A CA 1
ATOM 682 C C . GLU A 1 86 ? 14.044 3.576 -0.460 1.00 94.81 86 GLU A C 1
ATOM 684 O O . GLU A 1 86 ? 14.975 3.421 -1.250 1.00 94.81 86 GLU A O 1
ATOM 689 N N . TRP A 1 87 ? 12.855 3.002 -0.653 1.00 94.81 87 TRP A N 1
ATOM 690 C CA . TRP A 1 87 ? 12.553 2.153 -1.799 1.00 94.81 87 TRP A CA 1
ATOM 691 C C . TRP A 1 87 ? 12.751 2.898 -3.128 1.00 94.81 87 TRP A C 1
ATOM 693 O O . TRP A 1 87 ? 13.378 2.374 -4.048 1.00 94.81 87 TRP A O 1
ATOM 703 N N . ALA A 1 88 ? 12.264 4.138 -3.237 1.00 93.12 88 ALA A N 1
ATOM 704 C CA . ALA A 1 88 ? 12.400 4.942 -4.450 1.00 93.12 88 ALA A CA 1
ATOM 705 C C . ALA A 1 88 ? 13.861 5.326 -4.736 1.00 93.12 88 ALA A C 1
ATOM 707 O O . ALA A 1 88 ? 14.261 5.359 -5.898 1.00 93.12 88 ALA A O 1
ATOM 708 N N . GLU A 1 89 ? 14.666 5.577 -3.704 1.00 94.50 89 GLU A N 1
ATOM 709 C CA . GLU A 1 89 ? 16.099 5.866 -3.815 1.00 94.50 89 GLU A CA 1
ATOM 710 C C . GLU A 1 89 ? 16.907 4.636 -4.247 1.00 94.50 89 GLU A C 1
ATOM 712 O O . GLU A 1 89 ? 17.777 4.736 -5.114 1.00 94.50 89 GLU A O 1
ATOM 717 N N . GLU A 1 90 ? 16.619 3.458 -3.690 1.00 93.75 90 GLU A N 1
ATOM 718 C CA . GLU A 1 90 ? 17.212 2.185 -4.125 1.00 93.75 90 GLU A CA 1
ATOM 719 C C . GLU A 1 90 ? 16.920 1.910 -5.600 1.00 93.75 90 GLU A C 1
ATOM 721 O O . GLU A 1 90 ? 17.834 1.674 -6.395 1.00 93.75 90 GLU A O 1
ATOM 726 N N . VAL A 1 91 ? 15.653 2.047 -5.987 1.00 92.25 91 VAL A N 1
ATOM 727 C CA . VAL A 1 91 ? 15.208 1.952 -7.376 1.00 92.25 91 VAL A CA 1
ATOM 728 C C . VAL A 1 91 ? 15.922 3.026 -8.218 1.00 92.25 91 VAL A C 1
ATOM 730 O O . VAL A 1 91 ? 16.542 2.719 -9.234 1.00 92.25 91 VAL A O 1
ATOM 733 N N . GLY A 1 92 ? 15.993 4.282 -7.785 1.00 90.81 92 GLY A N 1
ATOM 734 C CA . GLY A 1 92 ? 16.763 5.329 -8.472 1.00 90.81 92 GLY A CA 1
ATOM 735 C C . GLY A 1 92 ? 18.200 4.901 -8.802 1.00 90.81 92 GLY A C 1
ATOM 736 O O . GLY A 1 92 ? 18.615 4.980 -9.966 1.00 90.81 92 GLY A O 1
ATOM 737 N N . ARG A 1 93 ? 18.895 4.325 -7.813 1.00 91.88 93 ARG A N 1
ATOM 738 C CA . ARG A 1 93 ? 20.279 3.829 -7.901 1.00 91.88 93 ARG A CA 1
ATOM 739 C C . ARG A 1 93 ? 20.467 2.550 -8.719 1.00 91.88 93 ARG A C 1
ATOM 741 O O . ARG A 1 93 ? 21.598 2.208 -9.030 1.00 91.88 93 ARG A O 1
ATOM 748 N N . GLY A 1 94 ? 19.396 1.862 -9.114 1.00 90.81 94 GLY A N 1
ATOM 749 C CA . GLY A 1 94 ? 19.506 0.591 -9.839 1.00 90.81 94 GLY A CA 1
ATOM 750 C C . GLY A 1 94 ? 19.556 -0.648 -8.939 1.00 90.81 94 GLY A C 1
ATOM 751 O O . GLY A 1 94 ? 19.727 -1.753 -9.452 1.00 90.81 94 GLY A O 1
ATOM 752 N N . VAL A 1 95 ? 19.349 -0.480 -7.633 1.00 94.69 95 VAL A N 1
ATOM 753 C CA . VAL A 1 95 ? 19.352 -1.557 -6.639 1.00 94.69 95 VAL A CA 1
ATOM 754 C C . VAL A 1 95 ? 17.977 -2.221 -6.606 1.00 94.69 95 VAL A C 1
ATOM 756 O O . VAL A 1 95 ? 16.943 -1.551 -6.569 1.00 94.69 95 VAL A O 1
ATOM 759 N N . CYS A 1 96 ? 17.933 -3.554 -6.590 1.00 94.88 96 CYS A N 1
ATOM 760 C CA . CYS A 1 96 ? 16.687 -4.278 -6.369 1.00 94.88 96 CYS A CA 1
ATOM 761 C C . CYS A 1 96 ? 16.242 -4.137 -4.899 1.00 94.88 96 CYS A C 1
ATOM 763 O O . CYS A 1 96 ? 16.948 -4.626 -4.018 1.00 94.88 96 CYS A O 1
ATOM 765 N N . PRO A 1 97 ? 15.054 -3.581 -4.603 1.00 93.50 97 PRO A N 1
ATOM 766 C CA . PRO A 1 97 ? 14.627 -3.332 -3.226 1.00 93.50 97 PRO A CA 1
ATOM 767 C C . PRO A 1 97 ? 14.345 -4.614 -2.426 1.00 93.50 97 PRO A C 1
ATOM 769 O O . PRO A 1 97 ? 14.410 -4.594 -1.201 1.00 93.50 97 PRO A O 1
ATOM 772 N N . ASN A 1 98 ? 14.082 -5.738 -3.105 1.00 93.75 98 ASN A N 1
ATOM 773 C CA . ASN A 1 98 ? 13.781 -7.018 -2.455 1.00 93.75 98 ASN A CA 1
ATOM 774 C C . ASN A 1 98 ? 15.040 -7.791 -2.041 1.00 93.75 98 ASN A C 1
ATOM 776 O O . ASN A 1 98 ? 15.074 -8.361 -0.959 1.00 93.75 98 ASN A O 1
ATOM 780 N N . CYS A 1 99 ? 16.069 -7.842 -2.896 1.00 94.50 99 CYS A N 1
ATOM 781 C CA . CYS A 1 99 ? 17.291 -8.616 -2.623 1.00 94.50 99 CYS A CA 1
ATOM 782 C C . CYS A 1 99 ? 18.547 -7.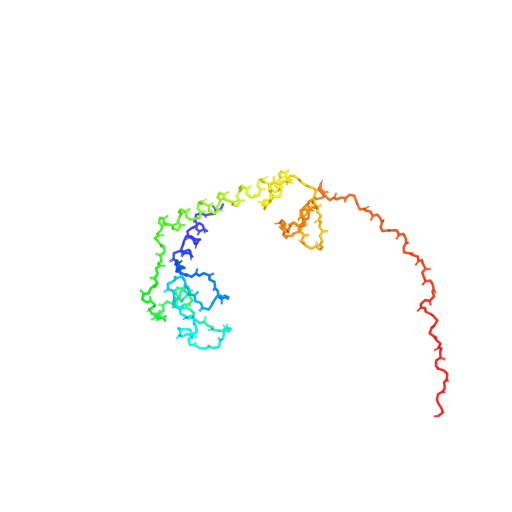763 -2.410 1.00 94.50 99 CYS A C 1
ATOM 784 O O . CYS A 1 99 ? 19.618 -8.323 -2.199 1.00 94.50 99 CYS A O 1
ATOM 786 N N . LYS A 1 100 ? 18.421 -6.432 -2.485 1.00 94.31 100 LYS A N 1
ATOM 787 C CA . LYS A 1 100 ? 19.488 -5.441 -2.266 1.00 94.31 100 LYS A CA 1
ATOM 788 C C . LYS A 1 100 ? 20.720 -5.621 -3.162 1.00 94.31 100 LYS A C 1
ATOM 790 O O . LYS A 1 100 ? 21.811 -5.191 -2.811 1.00 94.31 100 LYS A O 1
ATOM 795 N N . LYS A 1 101 ? 20.547 -6.251 -4.330 1.00 92.25 101 LYS A N 1
ATOM 796 C CA . LYS A 1 101 ? 21.598 -6.422 -5.344 1.00 92.25 101 LYS A CA 1
ATOM 797 C C . LYS A 1 101 ? 21.456 -5.386 -6.448 1.00 92.25 101 LYS A C 1
ATOM 799 O O . LYS A 1 101 ? 20.336 -5.115 -6.894 1.00 92.25 101 LYS A O 1
ATOM 804 N N . ASP A 1 102 ? 22.589 -4.887 -6.922 1.00 91.62 102 ASP A N 1
ATOM 805 C CA . ASP A 1 102 ? 22.663 -4.123 -8.162 1.00 91.62 102 ASP A CA 1
ATOM 806 C C . ASP A 1 102 ? 22.293 -5.014 -9.347 1.00 91.62 102 ASP A C 1
ATOM 808 O O . ASP A 1 102 ? 22.636 -6.200 -9.400 1.00 91.62 102 ASP A O 1
ATOM 812 N N . GLY A 1 103 ? 21.570 -4.456 -10.311 1.00 86.44 103 GLY A N 1
ATOM 813 C CA . GLY A 1 103 ? 21.198 -5.209 -11.495 1.00 86.44 103 GLY A CA 1
ATOM 814 C C . GLY A 1 103 ? 20.711 -4.334 -12.632 1.00 86.44 103 GLY A C 1
ATOM 815 O O . GLY A 1 103 ? 20.297 -3.190 -12.448 1.00 86.44 103 GLY A O 1
ATOM 816 N N . ARG A 1 104 ? 20.734 -4.908 -13.834 1.00 90.50 104 ARG A N 1
ATOM 817 C CA . ARG A 1 104 ? 20.065 -4.335 -15.003 1.00 90.50 104 ARG A CA 1
ATOM 818 C C . ARG A 1 104 ? 18.568 -4.571 -14.923 1.00 90.50 104 ARG A C 1
ATOM 820 O O . ARG A 1 104 ? 18.096 -5.495 -14.258 1.00 90.50 104 ARG A O 1
ATOM 827 N N . TRP A 1 105 ? 17.819 -3.685 -15.561 1.00 92.88 105 TRP A N 1
ATOM 828 C CA . TRP A 1 105 ? 16.368 -3.669 -15.481 1.00 92.88 105 TRP A CA 1
ATOM 829 C C . TRP A 1 105 ? 15.797 -4.092 -16.821 1.00 92.88 105 TRP A C 1
ATOM 831 O O . TRP A 1 105 ? 16.195 -3.576 -17.862 1.00 92.88 105 TRP A O 1
ATOM 841 N N . ARG A 1 106 ? 14.826 -4.998 -16.787 1.00 93.19 106 ARG A N 1
ATOM 842 C CA . ARG A 1 106 ? 14.124 -5.485 -17.969 1.00 93.19 106 ARG A CA 1
ATOM 843 C C . ARG A 1 106 ? 12.653 -5.142 -17.869 1.00 93.19 106 ARG A C 1
ATOM 845 O O . ARG A 1 106 ? 12.002 -5.448 -16.873 1.00 93.19 106 ARG A O 1
ATOM 852 N N . GLN A 1 107 ? 12.115 -4.538 -18.921 1.00 95.06 107 GLN A N 1
ATOM 853 C CA . GLN A 1 107 ? 10.687 -4.273 -19.030 1.00 95.06 107 GLN A CA 1
ATOM 854 C C . GLN A 1 107 ? 9.998 -5.380 -19.841 1.00 95.06 107 GLN A C 1
ATOM 856 O O . GLN A 1 107 ? 10.434 -5.715 -20.940 1.00 95.06 107 GLN A O 1
ATOM 861 N N . VAL A 1 108 ? 8.906 -5.928 -19.305 1.00 94.44 108 VAL A N 1
ATOM 862 C CA . VAL A 1 108 ? 8.000 -6.873 -19.973 1.00 94.44 108 VAL A CA 1
ATOM 863 C C . VAL A 1 108 ? 6.589 -6.289 -19.902 1.00 94.44 108 VAL A C 1
ATOM 865 O O . VAL A 1 108 ? 5.979 -6.215 -18.832 1.00 94.44 108 VAL A O 1
ATOM 868 N N . GLY A 1 109 ? 6.079 -5.797 -21.033 1.00 93.94 109 GLY A N 1
ATOM 869 C CA . GLY A 1 109 ? 4.834 -5.025 -21.064 1.00 93.94 109 GLY A CA 1
ATOM 870 C C . GLY A 1 109 ? 4.939 -3.760 -20.202 1.00 93.94 109 GLY A C 1
ATOM 871 O O . GLY A 1 109 ? 5.806 -2.920 -20.426 1.00 93.94 109 GLY A O 1
ATOM 872 N N . ARG A 1 110 ? 4.070 -3.621 -19.193 1.00 95.31 110 ARG A N 1
ATOM 873 C CA . ARG A 1 110 ? 4.124 -2.524 -18.203 1.00 95.31 110 ARG A CA 1
ATOM 874 C C . ARG A 1 110 ? 4.887 -2.885 -16.928 1.00 95.31 110 ARG A C 1
ATOM 876 O O . ARG A 1 110 ? 4.917 -2.081 -16.006 1.00 95.31 110 ARG A O 1
ATOM 883 N N . CYS A 1 111 ? 5.444 -4.083 -16.814 1.00 96.38 111 CYS A N 1
ATOM 884 C CA . CYS A 1 111 ? 6.125 -4.524 -15.601 1.00 96.38 111 CYS A CA 1
ATOM 885 C C . CYS A 1 111 ? 7.638 -4.419 -15.785 1.00 96.38 111 CYS A C 1
ATOM 887 O O . CYS A 1 111 ? 8.169 -4.840 -16.810 1.00 96.38 111 CYS A O 1
ATOM 889 N N . VAL A 1 112 ? 8.330 -3.871 -14.790 1.00 95.56 112 VAL A N 1
ATOM 890 C CA . VAL A 1 112 ? 9.792 -3.777 -14.771 1.00 95.56 112 VAL A CA 1
ATOM 891 C C . VAL A 1 112 ? 10.341 -4.753 -13.742 1.00 95.56 112 VAL A C 1
ATOM 893 O O . VAL A 1 112 ? 9.862 -4.798 -12.608 1.00 95.56 112 VAL A O 1
ATOM 896 N N . TYR A 1 113 ? 11.345 -5.524 -14.142 1.00 95.69 113 TYR A N 1
ATOM 897 C CA . TYR A 1 113 ? 11.985 -6.577 -13.363 1.00 95.69 113 TYR A CA 1
ATOM 898 C C . TYR A 1 113 ? 13.488 -6.321 -13.254 1.00 95.69 113 TYR A C 1
ATOM 900 O O . TYR A 1 113 ? 14.086 -5.743 -14.160 1.00 95.69 113 TYR A O 1
ATOM 908 N N . CYS A 1 114 ? 14.112 -6.783 -12.174 1.00 95.19 114 CYS A N 1
ATOM 909 C CA . CYS A 1 114 ? 15.570 -6.877 -12.105 1.00 95.19 114 CYS A CA 1
ATOM 910 C C . CYS A 1 114 ? 16.031 -8.153 -12.826 1.00 95.19 114 CYS A C 1
ATOM 912 O O . CYS A 1 114 ? 15.585 -9.244 -12.482 1.00 95.19 114 CYS A O 1
ATOM 914 N N . GLU A 1 115 ? 16.927 -8.037 -13.809 1.00 93.06 115 GLU A N 1
ATOM 915 C CA . GLU A 1 115 ? 17.419 -9.176 -14.601 1.00 93.06 115 GLU A CA 1
ATOM 916 C C . GLU A 1 115 ? 18.170 -10.205 -13.756 1.00 93.06 115 GLU A C 1
ATOM 918 O O . GLU A 1 115 ? 18.038 -11.401 -13.992 1.00 93.06 115 GLU A O 1
ATOM 923 N N . GLY A 1 116 ? 18.934 -9.750 -12.759 1.00 91.62 116 GLY A N 1
ATOM 924 C CA . GLY A 1 116 ? 19.788 -10.630 -11.960 1.00 91.62 116 GLY A CA 1
ATOM 925 C C . GLY A 1 116 ? 19.025 -11.535 -10.991 1.00 91.62 116 GLY A C 1
ATOM 926 O O . GLY A 1 116 ? 19.531 -12.587 -10.619 1.00 91.62 116 GLY A O 1
ATOM 927 N N . CYS A 1 117 ? 17.824 -11.139 -10.560 1.00 95.38 117 CYS A N 1
ATOM 928 C CA . CYS A 1 117 ? 17.045 -11.893 -9.569 1.00 95.38 117 CYS A CA 1
ATOM 929 C C . CYS A 1 117 ? 15.607 -12.211 -9.993 1.00 95.38 117 CYS A C 1
ATOM 931 O O . CYS A 1 117 ? 14.923 -12.945 -9.291 1.00 95.38 117 CYS A O 1
ATOM 933 N N . GLY A 1 118 ? 15.114 -11.645 -11.096 1.00 95.19 118 GLY A N 1
ATOM 934 C CA . GLY A 1 118 ? 13.748 -11.857 -11.577 1.00 95.19 118 GLY A CA 1
ATOM 935 C C . GLY A 1 118 ? 12.654 -11.172 -10.749 1.00 95.19 118 GLY A C 1
ATOM 936 O O . GLY A 1 118 ? 11.478 -11.285 -11.090 1.00 95.19 118 GLY A O 1
ATOM 937 N N . HIS A 1 119 ? 12.989 -10.433 -9.685 1.00 96.56 119 HIS A N 1
ATOM 938 C CA . HIS A 1 119 ? 11.989 -9.721 -8.893 1.00 96.56 119 HIS A CA 1
ATOM 939 C C . HIS A 1 119 ? 11.345 -8.588 -9.689 1.00 96.56 119 HIS A C 1
ATOM 941 O O . HIS A 1 119 ? 12.031 -7.775 -10.316 1.00 96.56 119 HIS A O 1
ATOM 947 N N . ARG A 1 120 ? 10.017 -8.495 -9.593 1.00 96.00 120 ARG A N 1
ATOM 948 C CA . ARG A 1 120 ? 9.267 -7.339 -10.081 1.00 96.00 120 ARG A CA 1
ATOM 949 C C . ARG A 1 120 ? 9.584 -6.130 -9.204 1.00 96.00 120 ARG A C 1
ATOM 951 O O . ARG A 1 120 ? 9.430 -6.197 -7.989 1.00 96.00 120 ARG A O 1
ATOM 958 N N . ILE A 1 121 ? 10.005 -5.040 -9.834 1.00 94.81 121 ILE A N 1
ATOM 959 C CA . ILE A 1 121 ? 10.357 -3.786 -9.169 1.00 94.81 121 ILE A CA 1
ATOM 960 C C . ILE A 1 121 ? 9.129 -2.880 -9.152 1.00 94.81 121 ILE A C 1
ATOM 962 O O . ILE A 1 121 ? 8.602 -2.590 -8.090 1.00 94.81 121 ILE A O 1
ATOM 966 N N . TYR A 1 122 ? 8.604 -2.493 -10.315 1.00 94.44 122 TYR A N 1
ATOM 967 C CA . TYR A 1 122 ? 7.433 -1.613 -10.394 1.00 94.44 122 TYR A CA 1
ATOM 968 C C . TYR A 1 122 ? 6.608 -1.838 -11.660 1.00 94.44 122 TYR A C 1
ATOM 970 O O . TYR A 1 122 ? 6.934 -2.668 -12.515 1.00 94.44 122 TYR A O 1
ATOM 978 N N . GLN A 1 123 ? 5.496 -1.109 -11.756 1.00 95.56 123 GLN A N 1
ATOM 979 C CA . GLN A 1 123 ? 4.641 -1.063 -12.935 1.00 95.56 123 GLN A CA 1
ATOM 980 C C . GLN A 1 123 ? 4.686 0.333 -13.556 1.00 95.56 123 GLN A C 1
ATOM 982 O O . GLN A 1 123 ? 4.454 1.322 -12.870 1.00 95.56 123 GLN A O 1
ATOM 987 N N . GLY A 1 124 ? 4.982 0.413 -14.847 1.00 93.75 124 GLY A N 1
ATOM 988 C CA . GLY A 1 124 ? 5.114 1.655 -15.590 1.00 93.75 124 GLY A CA 1
ATOM 989 C C . GLY A 1 124 ? 6.028 1.494 -16.797 1.00 93.75 124 GLY A C 1
ATOM 990 O O . GLY A 1 124 ? 6.242 0.390 -17.298 1.00 93.75 124 GLY A O 1
ATOM 991 N N . THR A 1 125 ? 6.568 2.618 -17.249 1.00 92.12 125 THR A N 1
ATOM 992 C CA . THR A 1 125 ? 7.525 2.669 -18.352 1.00 92.12 125 THR A CA 1
ATOM 993 C C . THR A 1 125 ? 8.923 2.838 -17.777 1.00 92.12 125 THR A C 1
ATOM 995 O O . THR A 1 125 ? 9.150 3.694 -16.923 1.00 92.12 125 THR A O 1
ATOM 998 N N . LEU A 1 126 ? 9.861 2.005 -18.221 1.00 90.06 126 LEU A N 1
ATOM 999 C CA . LEU A 1 126 ? 11.274 2.189 -17.920 1.00 90.06 126 LEU A CA 1
ATOM 1000 C C . LEU A 1 126 ? 11.727 3.521 -18.550 1.00 90.06 126 LEU A C 1
ATOM 1002 O O . LEU A 1 126 ? 11.381 3.761 -19.707 1.00 90.06 126 LEU A O 1
ATOM 1006 N N . PRO A 1 127 ? 12.434 4.411 -17.835 1.00 86.75 127 PRO A N 1
ATOM 1007 C CA . PRO A 1 127 ? 12.947 5.634 -18.446 1.00 86.75 127 PRO A CA 1
ATOM 1008 C C . PRO A 1 127 ? 13.895 5.283 -19.597 1.00 86.75 127 PRO A C 1
ATOM 1010 O O . PRO A 1 127 ? 14.615 4.287 -19.520 1.00 86.75 127 PRO A O 1
ATOM 1013 N N . ASP A 1 128 ? 13.897 6.091 -20.661 1.00 86.19 128 ASP A N 1
ATOM 1014 C CA . ASP A 1 128 ? 14.664 5.795 -21.882 1.00 86.19 128 ASP A CA 1
ATOM 1015 C C . ASP A 1 128 ? 16.162 5.626 -21.608 1.00 86.19 128 ASP A C 1
ATOM 1017 O O . ASP A 1 128 ? 16.795 4.760 -22.202 1.00 86.19 128 ASP A O 1
ATOM 1021 N N . SER A 1 129 ? 16.698 6.350 -20.621 1.00 83.81 129 SER A N 1
ATOM 1022 C CA . SER A 1 129 ? 18.087 6.223 -20.159 1.00 83.81 129 SER A CA 1
ATOM 1023 C C . SER A 1 129 ? 18.448 4.845 -19.596 1.00 83.81 129 SER A C 1
ATOM 1025 O O . SER A 1 129 ? 19.625 4.505 -19.534 1.00 83.81 129 SER A O 1
ATOM 1027 N N . LYS A 1 130 ? 17.457 4.055 -19.165 1.00 80.69 130 LYS A N 1
ATOM 1028 C CA . LYS A 1 130 ? 17.644 2.703 -18.620 1.00 80.69 130 LYS A CA 1
ATOM 1029 C C . LYS A 1 130 ? 17.161 1.608 -19.572 1.00 80.69 130 LYS A C 1
ATOM 1031 O O . LYS A 1 130 ? 17.313 0.432 -19.245 1.00 80.69 130 LYS A O 1
ATOM 1036 N N . LYS A 1 131 ? 16.556 1.952 -20.717 1.00 80.25 131 LYS A N 1
ATOM 1037 C CA . LYS A 1 131 ? 16.124 0.941 -21.687 1.00 80.25 131 LYS A CA 1
ATOM 1038 C C . LYS A 1 131 ? 17.355 0.297 -22.319 1.00 80.25 131 LYS A C 1
ATOM 1040 O O . LYS A 1 131 ? 18.252 1.022 -22.746 1.00 80.25 131 LYS A O 1
ATOM 1045 N N . PRO A 1 132 ? 17.406 -1.044 -22.416 1.00 75.75 132 PRO A N 1
ATOM 1046 C CA . PRO A 1 132 ? 18.405 -1.660 -23.269 1.00 75.75 132 PRO A CA 1
ATOM 1047 C C . PRO A 1 132 ? 18.225 -1.119 -24.696 1.00 75.75 132 PRO A C 1
ATOM 1049 O O . PRO A 1 132 ? 17.092 -0.789 -25.080 1.00 75.75 132 PRO A O 1
ATOM 1052 N N . PRO A 1 133 ? 19.310 -1.019 -25.486 1.00 77.06 133 PRO A N 1
ATOM 1053 C CA . PRO A 1 133 ? 19.184 -0.702 -26.900 1.00 77.06 133 PRO A CA 1
ATOM 1054 C C . PRO A 1 133 ? 18.151 -1.649 -27.508 1.00 77.06 133 PRO A C 1
ATOM 1056 O O . PRO A 1 133 ? 18.127 -2.842 -27.188 1.00 77.06 133 PRO A O 1
ATOM 1059 N N . ARG A 1 134 ? 17.242 -1.110 -28.328 1.00 74.25 134 ARG A N 1
ATOM 1060 C CA . ARG A 1 134 ? 16.280 -1.953 -29.036 1.00 74.25 134 ARG A CA 1
ATOM 1061 C C . ARG A 1 134 ? 17.098 -2.909 -29.893 1.00 74.25 134 ARG A C 1
ATOM 1063 O O . ARG A 1 134 ? 17.704 -2.476 -30.866 1.00 74.25 134 ARG A O 1
ATOM 1070 N N . HIS A 1 135 ? 17.132 -4.185 -29.520 1.00 68.81 135 HIS A N 1
ATOM 1071 C CA . HIS A 1 135 ? 17.513 -5.206 -30.475 1.00 68.81 135 HIS A CA 1
ATOM 1072 C C . HIS A 1 135 ? 16.462 -5.136 -31.570 1.00 68.81 135 HIS A C 1
ATOM 1074 O O . HIS A 1 135 ? 15.282 -5.379 -31.302 1.00 68.81 135 HIS A O 1
ATOM 1080 N N . GLU A 1 136 ? 16.875 -4.727 -32.770 1.00 65.00 136 GLU A N 1
ATOM 1081 C CA . GLU A 1 136 ? 16.059 -4.980 -33.943 1.00 65.00 136 GLU A CA 1
ATOM 1082 C C . GLU A 1 136 ? 15.759 -6.478 -33.916 1.00 65.00 136 GLU A C 1
ATOM 1084 O O . GLU A 1 136 ? 16.700 -7.281 -33.836 1.00 65.00 136 GLU A O 1
ATOM 1089 N N . PRO A 1 137 ? 14.474 -6.875 -33.844 1.00 75.31 137 PRO A N 1
ATOM 1090 C CA . PRO A 1 137 ? 14.157 -8.281 -33.968 1.00 75.31 137 PRO A CA 1
ATOM 1091 C C . PRO A 1 137 ? 14.805 -8.754 -35.272 1.00 75.31 137 PRO A C 1
ATOM 1093 O O . PRO A 1 137 ? 14.772 -8.005 -36.256 1.00 75.31 137 PRO A O 1
ATOM 1096 N N . PRO A 1 138 ? 15.426 -9.948 -35.294 1.00 74.88 138 PRO A N 1
ATOM 1097 C CA . PRO A 1 138 ? 15.955 -10.477 -36.541 1.00 74.88 138 PRO A CA 1
ATOM 1098 C C . PRO A 1 138 ? 14.839 -10.404 -37.588 1.00 74.88 138 PRO A C 1
ATOM 1100 O O . PRO A 1 138 ? 13.678 -10.638 -37.222 1.00 74.88 138 PRO A O 1
ATOM 1103 N N . PRO A 1 139 ? 15.151 -10.030 -38.846 1.00 77.12 139 PRO A N 1
ATOM 1104 C CA . PRO A 1 139 ? 14.142 -9.946 -39.889 1.00 77.12 139 PRO A CA 1
ATOM 1105 C C . PRO A 1 139 ? 13.346 -11.243 -39.849 1.00 77.12 139 PRO A C 1
ATOM 1107 O O . PRO A 1 139 ? 13.929 -12.330 -39.898 1.00 77.12 139 PRO A O 1
ATOM 1110 N N . LEU A 1 140 ? 12.027 -11.130 -39.653 1.00 74.94 140 LEU A N 1
ATOM 1111 C CA . LEU A 1 140 ? 11.175 -12.308 -39.670 1.00 74.94 140 LEU A CA 1
ATOM 1112 C C . LEU A 1 140 ? 11.460 -13.009 -40.999 1.00 74.94 140 LEU A C 1
ATOM 1114 O O . LEU A 1 140 ? 11.466 -12.320 -42.027 1.00 74.94 140 LEU A O 1
ATOM 1118 N N . PRO A 1 141 ? 11.740 -14.325 -41.008 1.00 74.44 141 PRO A N 1
ATOM 1119 C CA . PRO A 1 141 ? 11.861 -15.033 -42.267 1.00 74.44 141 PRO A CA 1
ATOM 1120 C C . PRO A 1 141 ? 10.576 -14.738 -43.031 1.00 74.44 141 PRO A C 1
ATOM 1122 O O . PRO A 1 141 ? 9.481 -14.987 -42.521 1.00 74.44 141 PRO A O 1
ATOM 1125 N N . PHE A 1 142 ? 10.716 -14.096 -44.191 1.00 69.62 142 PHE A N 1
ATOM 1126 C CA . PHE A 1 142 ? 9.603 -13.732 -45.052 1.00 69.62 142 PHE A CA 1
ATOM 1127 C C . PHE A 1 142 ? 8.968 -15.036 -45.527 1.00 69.62 142 PHE A C 1
ATOM 1129 O O . PHE A 1 142 ? 9.370 -15.621 -46.529 1.00 69.62 142 PHE A O 1
ATOM 1136 N N . ASN A 1 143 ? 8.043 -15.561 -44.730 1.00 65.38 143 ASN A N 1
ATOM 1137 C CA . ASN A 1 143 ? 7.405 -16.834 -44.987 1.00 65.38 143 ASN A CA 1
ATOM 1138 C C . ASN A 1 143 ? 6.254 -16.555 -45.956 1.00 65.38 143 ASN A C 1
ATOM 1140 O O . ASN A 1 143 ? 5.094 -16.455 -45.568 1.00 65.38 143 ASN A O 1
ATOM 1144 N N . SER A 1 144 ? 6.597 -16.385 -47.233 1.00 58.47 144 SER A N 1
ATOM 1145 C CA . SER A 1 144 ? 5.671 -16.115 -48.342 1.00 58.47 144 SER A CA 1
ATOM 1146 C C . SER A 1 144 ? 4.676 -17.249 -48.628 1.00 58.47 144 SER A C 1
ATOM 1148 O O . SER A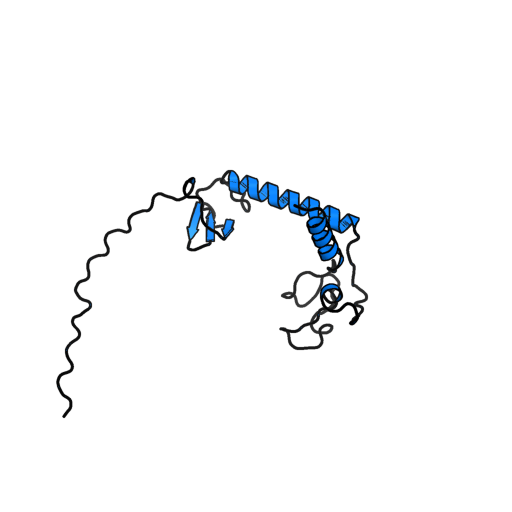 1 144 ? 3.894 -17.145 -49.563 1.00 58.47 144 SER A O 1
ATOM 1150 N N . ARG A 1 145 ? 4.679 -18.332 -47.839 1.00 60.47 145 ARG A N 1
ATOM 1151 C CA . ARG A 1 145 ? 3.899 -19.558 -48.078 1.00 60.47 145 ARG A CA 1
ATOM 1152 C C . ARG A 1 145 ? 2.540 -19.641 -47.371 1.00 60.47 145 ARG A C 1
ATOM 1154 O O . ARG A 1 145 ? 1.906 -20.684 -47.444 1.00 60.47 145 ARG A O 1
ATOM 1161 N N . PHE A 1 146 ? 2.080 -18.599 -46.678 1.00 60.03 146 PHE A N 1
ATOM 1162 C CA . PHE A 1 146 ? 0.838 -18.677 -45.883 1.00 60.03 146 PHE A CA 1
ATOM 1163 C C . PHE A 1 146 ? -0.444 -18.178 -46.575 1.00 60.03 146 PHE A C 1
ATOM 1165 O O . PHE A 1 146 ? -1.486 -18.138 -45.928 1.00 60.03 146 PHE A O 1
ATOM 1172 N N . TYR A 1 147 ? -0.412 -17.864 -47.876 1.00 60.94 147 TYR A N 1
ATOM 1173 C CA . TYR A 1 147 ? -1.616 -17.487 -48.635 1.00 60.94 147 TYR A CA 1
ATOM 1174 C C . TYR A 1 147 ? -1.737 -18.206 -49.985 1.00 60.94 147 TYR A C 1
ATOM 1176 O O . TYR A 1 147 ? -2.083 -17.583 -50.980 1.00 60.94 147 TYR A O 1
ATOM 1184 N N . ASP A 1 148 ? -1.508 -19.516 -50.027 1.00 62.91 148 ASP A N 1
ATOM 1185 C CA . ASP A 1 148 ? -2.155 -20.340 -51.053 1.00 62.91 148 ASP A CA 1
ATOM 1186 C C . ASP A 1 148 ? -3.432 -20.906 -50.426 1.00 62.91 148 ASP A C 1
ATOM 1188 O O . ASP A 1 148 ? -3.438 -21.995 -49.857 1.00 62.91 148 ASP A O 1
ATOM 1192 N N . VAL A 1 149 ? -4.505 -20.110 -50.444 1.00 70.12 149 VAL A N 1
ATOM 1193 C CA . VAL A 1 149 ? -5.857 -20.601 -50.152 1.00 70.12 149 VAL A CA 1
ATOM 1194 C C . VAL A 1 149 ? -6.315 -21.328 -51.420 1.00 70.12 149 VAL A C 1
ATOM 1196 O O . VAL A 1 149 ? -6.549 -20.654 -52.426 1.00 70.12 149 VAL A O 1
ATOM 1199 N N . PRO A 1 150 ? -6.402 -22.671 -51.446 1.00 66.88 150 PRO A N 1
ATOM 1200 C CA . PRO A 1 150 ? -6.958 -23.363 -52.599 1.00 66.88 150 PRO A CA 1
ATOM 1201 C C . PRO A 1 150 ? -8.409 -22.911 -52.775 1.00 66.88 150 PRO A C 1
ATOM 1203 O O . PRO A 1 150 ? -9.228 -23.052 -51.869 1.00 66.88 150 PRO A O 1
ATOM 1206 N N . GLY A 1 151 ? -8.701 -22.311 -53.930 1.00 68.31 151 GLY A N 1
ATOM 1207 C CA . GLY A 1 151 ? -10.044 -21.874 -54.282 1.00 68.31 151 GLY A CA 1
ATOM 1208 C C . GLY A 1 151 ? -10.996 -23.064 -54.302 1.00 68.31 151 GLY A C 1
ATOM 1209 O O . GLY A 1 151 ? -10.846 -23.971 -55.124 1.00 68.31 151 GLY A O 1
ATOM 1210 N N . GLU A 1 152 ? -11.974 -23.052 -53.400 1.00 63.72 152 GLU A N 1
ATOM 1211 C CA . GLU A 1 152 ? -13.113 -23.963 -53.435 1.00 63.72 152 GLU A CA 1
ATOM 1212 C C . GLU A 1 152 ? -13.889 -23.708 -54.730 1.00 63.72 152 GLU A C 1
ATOM 1214 O O . GLU A 1 152 ? -14.610 -22.722 -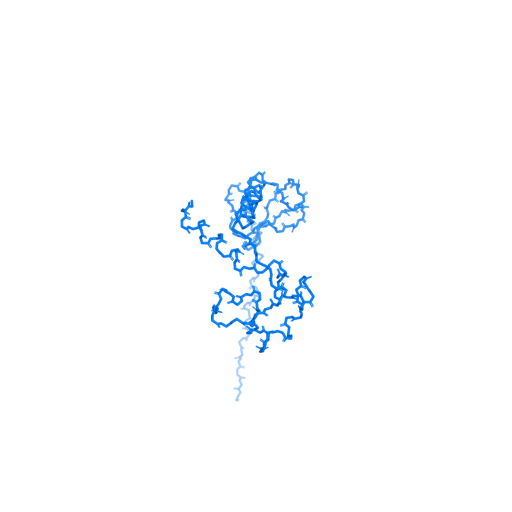54.888 1.00 63.72 152 GLU A O 1
ATOM 1219 N N . SER A 1 153 ? -13.679 -24.591 -55.700 1.00 65.69 153 SER A N 1
ATOM 1220 C CA . SER A 1 153 ? -14.442 -24.649 -56.935 1.00 65.69 153 SER A CA 1
ATOM 1221 C C . SER A 1 153 ? -15.551 -25.680 -56.759 1.00 65.69 153 SER A C 1
ATOM 1223 O O . SER A 1 153 ? -15.291 -26.874 -56.690 1.00 65.69 153 SER A O 1
ATOM 1225 N N . GLY A 1 154 ? -16.786 -25.179 -56.708 1.00 67.06 154 GLY A N 1
ATOM 1226 C CA . GLY A 1 154 ? -17.997 -25.898 -57.098 1.00 67.06 154 GLY A CA 1
ATOM 1227 C C . GLY A 1 154 ? -18.493 -26.984 -56.143 1.00 67.06 154 GLY A C 1
ATOM 1228 O O . GLY A 1 154 ? -18.022 -28.116 -56.175 1.00 67.06 154 GLY A O 1
ATOM 1229 N N . MET A 1 155 ? -19.564 -26.677 -55.408 1.00 57.69 155 MET A N 1
ATOM 1230 C CA . MET A 1 155 ? -20.573 -27.690 -55.088 1.00 57.69 155 MET A CA 1
ATOM 1231 C C . MET A 1 155 ? -21.755 -27.548 -56.068 1.00 57.69 155 MET A C 1
ATOM 1233 O O . MET A 1 155 ? -22.154 -26.410 -56.332 1.00 57.69 155 MET A O 1
ATOM 1237 N N . PRO A 1 156 ? -22.255 -28.663 -56.638 1.00 69.06 156 PRO A N 1
ATOM 1238 C CA . PRO A 1 156 ? -23.425 -28.708 -57.520 1.00 69.06 156 PRO A CA 1
ATOM 1239 C C . PRO A 1 156 ? -24.755 -28.493 -56.787 1.00 69.06 156 PRO A C 1
ATOM 1241 O O . PRO A 1 156 ? -24.819 -28.760 -55.565 1.00 69.06 156 PRO A O 1
#

Organism: NCBI:txid2653852

Foldseek 3Di:
DDPVVVVVQLVVQQLAFPQDPDLPDQATNVRDGQPVQQPDDSVRRCGLRNCVVPPVPPNPPDVNGDGDDSVRSNVVVVVVVVVVVVLVVCVVVQAQPPPRDHAQWDDDPQWIAGPVPRDTSDGHDDPPVRDDPPPPDPPDPPCVPPPPPPDDPDDD

Radius of gyration: 26.35 Å; chains: 1; bounding box: 48×48×78 Å

Sequence (156 aa):
MSAARREAEIRKHQQKCLNFNGIMNDRCRAGIDYDEQAGGPPALKKLPCLLRMQDPDRAVACPSAHYPTREEAEAWREESSRHIREWAEEVGRGVCPNCKKDGRWRQVGRCVYCEGCGHRIYQGTLPDSKKPPRHEPPPLPFNSRFYDVPGESGMP

pLDDT: mean 83.96, std 12.58, range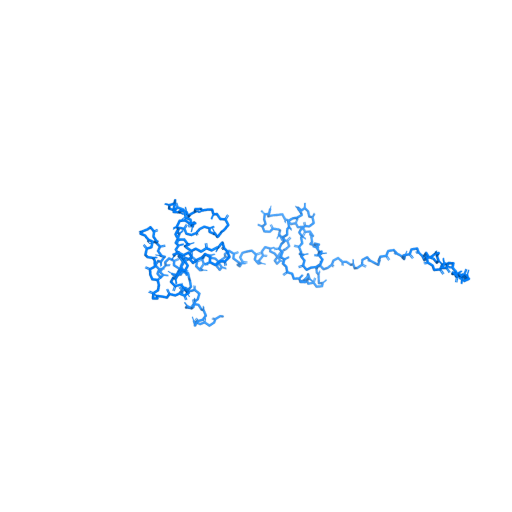 [54.28, 97.62]

Secondary structure (DSSP, 8-state):
--HHHHHHHHHHHHTS-TT---TTSSB-TT--BHHHHS-S-GGG---HHHHHHH-TT-----TT-----HHHHHHHHHHHHHHHHHHHHHHHHTB-TTT--B--EEEETTEEEETTT--EEEESPPPGGGSPP--PPPPPP--TTS----------